Protein AF-A0A969ER27-F1 (afdb_monomer_lite)

Structure (mmCIF, N/CA/C/O backbone):
data_AF-A0A969ER27-F1
#
_entry.id   AF-A0A969ER27-F1
#
loop_
_atom_s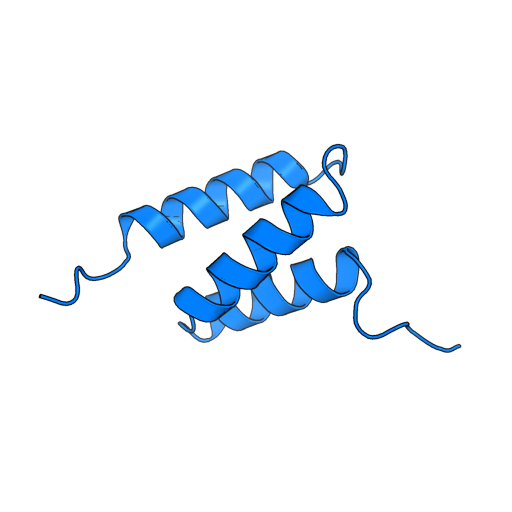ite.group_PDB
_atom_site.id
_atom_site.type_symbol
_atom_site.label_atom_id
_atom_site.label_alt_id
_atom_site.label_comp_id
_atom_site.label_asym_id
_atom_site.label_entity_id
_atom_site.label_seq_id
_atom_site.pdbx_PDB_ins_code
_atom_site.Cartn_x
_atom_site.Cartn_y
_atom_site.Cartn_z
_atom_site.occupancy
_atom_site.B_iso_or_equiv
_atom_site.auth_seq_id
_atom_site.auth_comp_id
_atom_site.auth_asym_id
_atom_site.auth_atom_id
_atom_site.pdbx_PDB_model_num
ATOM 1 N N . MET A 1 1 ? 7.753 -23.251 -5.037 1.00 44.59 1 MET A N 1
ATOM 2 C CA . MET A 1 1 ? 7.464 -21.829 -5.317 1.00 44.59 1 MET A CA 1
ATOM 3 C C . MET A 1 1 ? 7.548 -21.075 -4.005 1.00 44.59 1 MET A C 1
ATOM 5 O O . MET A 1 1 ? 6.649 -21.197 -3.189 1.00 44.59 1 MET A O 1
ATOM 9 N N . SER A 1 2 ? 8.659 -20.393 -3.748 1.00 47.72 2 SER A N 1
ATOM 10 C CA . SER A 1 2 ? 8.795 -19.509 -2.590 1.00 47.72 2 SER A CA 1
ATOM 11 C C . SER A 1 2 ? 8.251 -18.139 -2.986 1.00 47.72 2 SER A C 1
ATOM 13 O O . SER A 1 2 ? 8.979 -17.347 -3.583 1.00 47.72 2 SER A O 1
ATOM 15 N N . ALA A 1 3 ? 6.965 -17.883 -2.730 1.00 54.47 3 ALA A N 1
ATOM 16 C CA . ALA A 1 3 ? 6.459 -16.514 -2.717 1.00 54.47 3 ALA A CA 1
ATOM 17 C C . ALA A 1 3 ? 7.255 -15.786 -1.631 1.00 54.47 3 ALA A C 1
ATOM 19 O O . ALA A 1 3 ? 7.182 -16.153 -0.461 1.00 54.47 3 ALA A O 1
ATOM 20 N N . THR A 1 4 ? 8.142 -14.879 -2.025 1.00 55.28 4 THR A N 1
ATOM 21 C CA . THR A 1 4 ? 8.964 -14.122 -1.082 1.00 55.28 4 THR A CA 1
ATOM 22 C C . THR A 1 4 ? 8.032 -13.182 -0.318 1.00 55.28 4 THR A C 1
ATOM 24 O O . THR A 1 4 ? 7.510 -12.281 -0.967 1.00 55.28 4 THR A O 1
ATOM 27 N N . PRO A 1 5 ? 7.818 -13.346 1.001 1.00 61.59 5 PRO A N 1
ATOM 28 C CA . PRO A 1 5 ? 6.745 -12.681 1.762 1.00 61.59 5 PRO A CA 1
ATOM 29 C C . PRO A 1 5 ? 6.923 -11.161 1.988 1.00 61.59 5 PRO A C 1
ATOM 31 O O . PRO A 1 5 ? 6.434 -10.603 2.963 1.00 61.59 5 PRO A O 1
ATOM 34 N N . ASP A 1 6 ? 7.602 -10.471 1.078 1.00 78.94 6 ASP A N 1
ATOM 35 C CA . ASP A 1 6 ? 7.889 -9.036 1.108 1.00 78.94 6 ASP A CA 1
ATOM 36 C C . ASP A 1 6 ? 8.069 -8.474 -0.318 1.00 78.94 6 ASP A C 1
ATOM 38 O O . ASP A 1 6 ? 8.740 -7.457 -0.516 1.00 78.94 6 ASP A O 1
ATOM 42 N N . SER A 1 7 ? 7.507 -9.127 -1.346 1.00 92.25 7 SER A N 1
ATOM 43 C CA . SER A 1 7 ? 7.494 -8.521 -2.679 1.00 92.25 7 SER A CA 1
ATOM 44 C C . SER A 1 7 ? 6.628 -7.257 -2.674 1.00 92.25 7 SER A C 1
ATOM 46 O O . SER A 1 7 ? 5.726 -7.099 -1.848 1.00 92.25 7 SER A O 1
ATOM 48 N N . ALA A 1 8 ? 6.875 -6.339 -3.612 1.00 94.25 8 ALA A N 1
ATOM 49 C CA . ALA A 1 8 ? 6.051 -5.138 -3.730 1.00 94.25 8 ALA A CA 1
ATOM 50 C C . ALA A 1 8 ? 4.558 -5.493 -3.902 1.00 94.25 8 ALA A C 1
ATOM 52 O O . ALA A 1 8 ? 3.706 -4.862 -3.283 1.00 94.25 8 ALA A O 1
ATOM 53 N N . ALA A 1 9 ? 4.247 -6.544 -4.669 1.00 94.50 9 ALA A N 1
ATOM 54 C CA . ALA A 1 9 ? 2.878 -7.021 -4.849 1.00 94.50 9 ALA A CA 1
ATOM 55 C C . ALA A 1 9 ? 2.261 -7.531 -3.535 1.00 94.50 9 ALA A C 1
ATOM 57 O O . ALA A 1 9 ? 1.153 -7.125 -3.200 1.00 94.50 9 ALA A O 1
ATOM 58 N N . ASP A 1 10 ? 2.997 -8.322 -2.748 1.00 94.62 10 ASP A N 1
ATOM 59 C CA . ASP A 1 10 ? 2.498 -8.829 -1.462 1.00 94.62 10 ASP A CA 1
ATOM 60 C C . ASP A 1 10 ? 2.250 -7.693 -0.460 1.00 94.62 10 ASP A C 1
ATOM 62 O O . ASP A 1 10 ? 1.252 -7.693 0.258 1.00 94.62 10 ASP A O 1
ATOM 66 N N . ILE A 1 11 ? 3.133 -6.687 -0.433 1.00 96.44 11 ILE A N 1
ATOM 67 C CA . ILE A 1 11 ? 2.977 -5.497 0.415 1.00 96.44 11 ILE A CA 1
ATOM 68 C C . ILE A 1 11 ? 1.744 -4.692 -0.011 1.00 96.44 11 ILE A C 1
ATOM 70 O O . ILE A 1 11 ? 0.969 -4.264 0.843 1.00 96.44 11 ILE A O 1
ATOM 74 N N . ARG A 1 12 ? 1.527 -4.507 -1.320 1.00 97.00 12 ARG A N 1
ATOM 75 C CA . ARG A 1 12 ? 0.322 -3.848 -1.846 1.00 97.00 12 ARG A CA 1
ATOM 76 C C . ARG A 1 12 ? -0.939 -4.601 -1.433 1.00 97.00 12 ARG A C 1
ATOM 78 O O . ARG A 1 12 ? -1.873 -3.983 -0.926 1.00 97.00 12 ARG A O 1
ATOM 85 N N . ASP A 1 13 ? -0.964 -5.912 -1.644 1.00 97.19 13 ASP A N 1
ATOM 86 C CA . ASP A 1 13 ? -2.138 -6.747 -1.386 1.00 97.19 13 ASP A CA 1
ATOM 87 C C . ASP A 1 13 ? -2.459 -6.798 0.111 1.00 97.19 13 ASP A C 1
ATOM 89 O O . ASP A 1 13 ? -3.619 -6.660 0.504 1.00 97.19 13 ASP A O 1
ATOM 93 N N . ARG A 1 14 ? -1.432 -6.868 0.966 1.00 97.06 14 ARG A N 1
ATOM 94 C CA . ARG A 1 14 ? -1.596 -6.723 2.415 1.00 97.06 14 ARG A CA 1
ATOM 95 C C . ARG A 1 14 ? -2.165 -5.355 2.791 1.00 97.06 14 ARG A C 1
ATOM 97 O O . ARG A 1 14 ? -3.093 -5.304 3.593 1.00 97.06 14 ARG A O 1
ATOM 104 N N . GLY A 1 15 ? -1.683 -4.271 2.182 1.00 97.12 15 GLY A N 1
ATOM 105 C CA . GLY A 1 15 ? -2.230 -2.926 2.382 1.00 97.12 15 GLY A CA 1
ATOM 106 C C . GLY A 1 15 ? -3.722 -2.832 2.035 1.00 97.12 15 GLY A C 1
ATOM 107 O O . GLY A 1 15 ? -4.494 -2.282 2.819 1.00 97.12 15 GLY A O 1
ATOM 108 N N . LEU A 1 16 ? -4.142 -3.445 0.922 1.00 97.88 16 LEU A N 1
ATOM 109 C CA . LEU A 1 16 ? -5.549 -3.510 0.498 1.00 97.88 16 LEU A CA 1
ATOM 110 C C . LEU A 1 16 ? -6.425 -4.292 1.485 1.00 97.88 16 LEU A C 1
ATOM 112 O O . LEU A 1 16 ? -7.562 -3.898 1.742 1.00 97.88 16 LEU A O 1
ATOM 116 N N . ILE A 1 17 ? -5.908 -5.390 2.041 1.00 97.81 17 ILE A N 1
ATOM 117 C CA . ILE A 1 17 ? -6.605 -6.175 3.068 1.00 97.81 17 ILE A CA 1
ATOM 118 C C . ILE A 1 17 ? -6.708 -5.373 4.369 1.00 97.81 17 ILE A C 1
ATOM 120 O O . ILE A 1 17 ? -7.777 -5.299 4.963 1.00 97.81 17 ILE A O 1
ATOM 124 N N . LEU A 1 18 ? -5.620 -4.735 4.804 1.00 97.00 18 LEU A N 1
ATOM 125 C CA . LEU A 1 18 ? -5.601 -3.916 6.018 1.00 97.00 18 LEU A CA 1
ATOM 126 C C . LEU A 1 18 ? -6.558 -2.726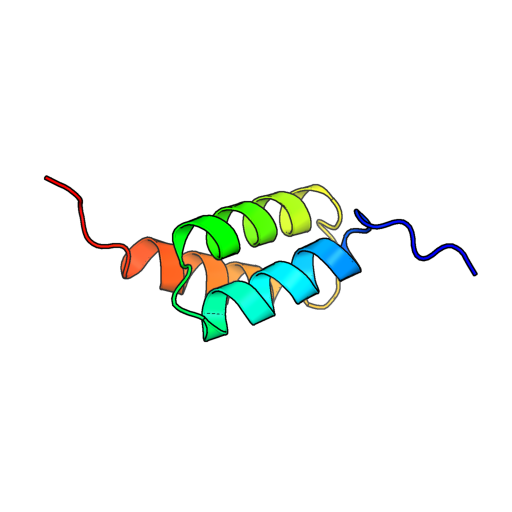 5.923 1.00 97.00 18 LEU A C 1
ATOM 128 O O . LEU A 1 18 ? -7.200 -2.395 6.915 1.00 97.00 18 LEU A O 1
ATOM 132 N N . GLU A 1 19 ? -6.682 -2.110 4.746 1.00 96.06 19 GLU A N 1
ATOM 133 C CA . GLU A 1 19 ? -7.674 -1.063 4.491 1.00 96.06 19 GLU A CA 1
ATOM 134 C C . GLU A 1 19 ? -9.101 -1.582 4.718 1.00 96.06 19 GLU A C 1
ATOM 136 O O . GLU A 1 19 ? -9.879 -0.935 5.410 1.00 96.06 19 GLU A O 1
ATOM 141 N N . GLN A 1 20 ? -9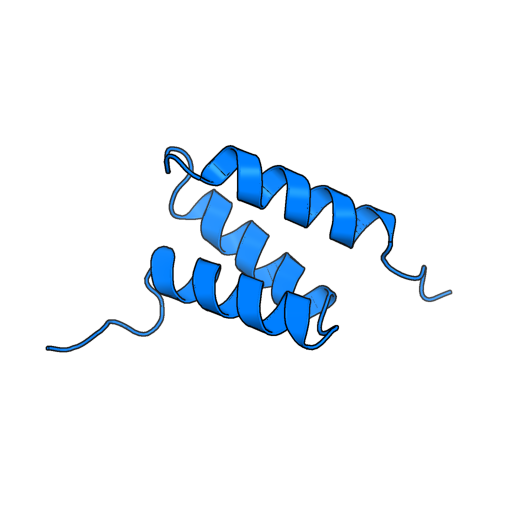.429 -2.771 4.200 1.00 96.44 20 GLN A N 1
ATOM 142 C CA . GLN A 1 20 ? -10.748 -3.398 4.382 1.00 96.44 20 GLN A CA 1
ATOM 143 C C . GLN A 1 20 ? -11.032 -3.812 5.832 1.00 96.44 20 GLN A C 1
ATOM 145 O O . GLN A 1 20 ? -12.190 -3.949 6.212 1.00 96.44 20 GLN A O 1
ATOM 150 N N . LEU A 1 21 ? -9.986 -4.025 6.632 1.00 96.44 21 LEU A N 1
ATOM 151 C CA . LEU A 1 21 ? -10.076 -4.350 8.057 1.00 96.44 21 LEU A CA 1
ATOM 152 C C . LEU A 1 21 ? -10.049 -3.099 8.954 1.00 96.44 21 LEU A C 1
ATOM 154 O O . LEU A 1 21 ? -9.755 -3.220 10.144 1.00 96.44 21 LEU A O 1
ATOM 158 N N . ASP A 1 22 ? -10.259 -1.902 8.393 1.00 93.62 22 ASP A N 1
ATOM 159 C CA . ASP A 1 22 ? -10.182 -0.605 9.086 1.00 93.62 22 ASP A CA 1
ATOM 160 C C . ASP A 1 22 ? -8.835 -0.348 9.800 1.00 93.62 22 ASP A C 1
ATOM 162 O O . ASP A 1 22 ? -8.684 0.546 10.638 1.00 93.62 22 ASP A O 1
ATOM 166 N N . CYS A 1 23 ? -7.787 -1.086 9.426 1.00 94.75 23 CYS A N 1
ATOM 167 C CA . CYS A 1 23 ? -6.438 -0.963 9.971 1.00 94.75 23 CYS A CA 1
ATOM 168 C C . CYS A 1 23 ? -5.656 0.140 9.238 1.00 94.75 23 CYS A C 1
ATOM 170 O O . CYS A 1 23 ? -4.569 -0.091 8.697 1.00 94.75 23 CYS A O 1
ATOM 172 N N . ALA A 1 24 ? -6.199 1.363 9.228 1.00 93.88 24 ALA A N 1
ATOM 173 C CA . ALA A 1 24 ? -5.739 2.461 8.374 1.00 93.88 24 ALA A CA 1
ATOM 174 C C . ALA A 1 24 ? -4.237 2.773 8.510 1.00 93.88 24 ALA A C 1
ATOM 176 O O . ALA A 1 24 ? -3.547 2.956 7.510 1.00 93.88 24 ALA A O 1
ATOM 177 N N . GLN A 1 25 ? -3.683 2.788 9.729 1.00 94.75 25 GLN A N 1
ATOM 178 C CA . GLN A 1 25 ? -2.251 3.054 9.921 1.00 94.75 25 GLN A CA 1
ATOM 179 C C . GLN A 1 25 ? -1.369 1.962 9.296 1.00 94.75 25 GLN A C 1
ATOM 181 O O . GLN A 1 25 ? -0.325 2.278 8.719 1.00 94.75 25 GLN A O 1
ATOM 186 N N . ALA A 1 26 ? -1.763 0.696 9.409 1.00 95.44 26 ALA A N 1
ATOM 187 C CA . ALA A 1 26 ? -0.997 -0.408 8.846 1.00 95.44 26 ALA A CA 1
ATOM 188 C C . ALA A 1 26 ? -1.070 -0.380 7.307 1.00 95.44 26 ALA A C 1
ATOM 190 O O . ALA A 1 26 ? -0.032 -0.460 6.652 1.00 95.44 26 ALA A O 1
ATOM 191 N N . ALA A 1 27 ? -2.259 -0.124 6.746 1.00 97.00 27 ALA A N 1
ATOM 192 C CA . ALA A 1 27 ? -2.455 0.063 5.307 1.00 97.00 27 ALA A CA 1
ATOM 193 C C . ALA A 1 27 ? -1.621 1.230 4.744 1.00 97.00 27 ALA A C 1
ATOM 195 O O . ALA A 1 27 ? -0.925 1.071 3.745 1.00 97.00 27 ALA A O 1
ATOM 196 N N . ILE A 1 28 ? -1.608 2.385 5.425 1.00 97.38 28 ILE A N 1
ATOM 197 C CA . ILE A 1 28 ? -0.776 3.549 5.063 1.00 97.38 28 ILE A CA 1
ATOM 198 C C . ILE A 1 28 ? 0.711 3.174 5.004 1.00 97.38 28 ILE A C 1
ATOM 200 O O . ILE A 1 28 ? 1.414 3.571 4.072 1.00 97.38 28 ILE A O 1
ATOM 204 N N . SER A 1 29 ? 1.200 2.421 5.995 1.00 97.12 29 SER A N 1
ATOM 205 C CA . SER A 1 29 ? 2.601 1.989 6.049 1.00 97.12 29 SER A CA 1
ATOM 206 C C . SER A 1 29 ? 2.960 1.118 4.842 1.00 97.12 29 SER A C 1
ATOM 208 O O . SER A 1 29 ? 3.970 1.354 4.172 1.00 97.12 29 SER A O 1
ATOM 210 N N . ASP A 1 30 ? 2.085 0.169 4.512 1.00 97.94 30 ASP A N 1
ATOM 211 C CA . ASP A 1 30 ? 2.271 -0.734 3.381 1.00 97.94 30 ASP A CA 1
ATOM 212 C C . ASP A 1 30 ? 2.195 -0.013 2.038 1.00 97.94 30 ASP A C 1
ATOM 214 O O . ASP A 1 30 ? 3.069 -0.205 1.194 1.00 97.94 30 ASP A O 1
ATOM 218 N N . TYR A 1 31 ? 1.236 0.893 1.847 1.00 98.12 31 TYR A N 1
ATOM 219 C CA . TYR A 1 31 ? 1.153 1.692 0.626 1.00 98.12 31 TYR A CA 1
ATOM 220 C C . TYR A 1 31 ? 2.381 2.575 0.426 1.00 98.12 31 TYR A C 1
ATOM 222 O O . TYR A 1 31 ? 2.921 2.621 -0.678 1.00 98.12 31 TYR A O 1
ATOM 230 N N . ARG A 1 32 ? 2.892 3.226 1.477 1.00 97.88 32 ARG A N 1
ATOM 231 C CA . ARG A 1 32 ? 4.141 3.999 1.379 1.00 97.88 32 ARG A CA 1
ATOM 232 C C . ARG A 1 32 ? 5.311 3.110 0.957 1.00 97.88 32 ARG A C 1
ATOM 234 O O . ARG A 1 32 ? 6.027 3.462 0.022 1.00 97.88 32 ARG A O 1
ATOM 241 N N . ARG A 1 33 ? 5.466 1.938 1.583 1.00 97.19 33 ARG A N 1
ATOM 242 C CA . ARG A 1 33 ? 6.533 0.982 1.243 1.00 97.19 33 ARG A CA 1
ATOM 243 C C . ARG A 1 33 ? 6.390 0.457 -0.188 1.00 97.19 33 ARG A C 1
ATOM 245 O O . ARG A 1 33 ? 7.381 0.421 -0.912 1.00 97.19 33 ARG A O 1
ATOM 252 N N . TYR A 1 34 ? 5.175 0.125 -0.623 1.00 97.75 34 TYR A N 1
ATOM 253 C CA . TYR A 1 34 ? 4.885 -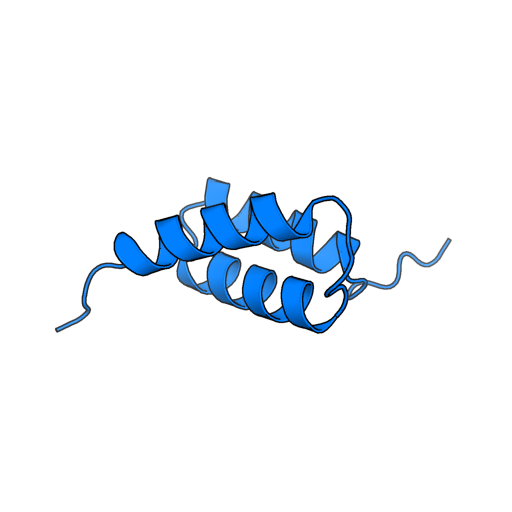0.284 -1.998 1.00 97.75 34 TYR A CA 1
ATOM 254 C C . TYR A 1 34 ? 5.324 0.774 -3.014 1.00 97.75 34 TYR A C 1
ATOM 256 O O . TYR A 1 34 ? 6.059 0.473 -3.951 1.00 97.75 34 TYR A O 1
ATOM 264 N N . LEU A 1 35 ? 4.925 2.029 -2.793 1.00 97.81 35 LEU A N 1
ATOM 265 C CA . LEU A 1 35 ? 5.232 3.147 -3.683 1.00 97.81 35 LEU A CA 1
ATOM 266 C C . LEU A 1 35 ? 6.736 3.452 -3.762 1.00 97.81 35 LEU A C 1
ATOM 268 O O . LEU A 1 35 ? 7.189 3.957 -4.790 1.00 97.81 35 LEU A O 1
ATOM 272 N N . THR A 1 36 ? 7.501 3.144 -2.708 1.00 97.31 36 THR A N 1
ATOM 273 C CA . THR A 1 36 ? 8.971 3.209 -2.708 1.00 97.31 36 THR A CA 1
ATOM 274 C C . THR A 1 36 ? 9.601 2.053 -3.485 1.00 97.31 36 THR A C 1
ATOM 276 O O . THR A 1 36 ? 10.562 2.273 -4.217 1.00 97.31 36 THR A O 1
ATOM 279 N N . LEU A 1 37 ? 9.080 0.832 -3.338 1.00 96.00 37 LEU A N 1
ATOM 280 C CA . LEU A 1 37 ? 9.635 -0.365 -3.980 1.00 96.00 37 LEU A CA 1
ATOM 281 C C . LEU A 1 37 ? 9.300 -0.452 -5.474 1.00 96.00 37 LEU A C 1
ATOM 283 O O . LEU A 1 37 ? 10.112 -0.941 -6.255 1.00 96.00 37 LEU A O 1
ATOM 287 N N . ALA A 1 38 ? 8.119 0.020 -5.872 1.00 96.06 38 ALA A N 1
ATOM 288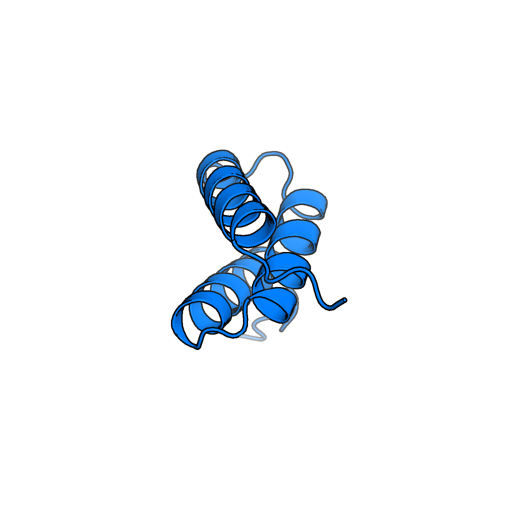 C CA . ALA A 1 38 ? 7.627 -0.051 -7.243 1.00 96.06 38 ALA A CA 1
ATOM 289 C C . ALA A 1 38 ? 7.110 1.320 -7.725 1.00 96.06 38 ALA A C 1
ATOM 291 O O . ALA A 1 38 ? 5.914 1.501 -7.975 1.00 96.06 38 ALA A O 1
ATOM 292 N N . PRO A 1 39 ? 8.002 2.316 -7.890 1.00 95.69 39 PRO A N 1
ATOM 293 C CA . PRO A 1 39 ? 7.613 3.683 -8.218 1.00 95.69 39 PRO A CA 1
ATOM 294 C C . PRO A 1 39 ? 7.106 3.865 -9.656 1.00 95.69 39 PRO A C 1
ATOM 296 O O . PRO A 1 39 ? 6.714 4.970 -10.008 1.00 95.69 39 PRO A O 1
ATOM 299 N N . THR A 1 40 ? 7.146 2.825 -10.487 1.00 96.44 40 THR A N 1
ATOM 300 C CA . THR A 1 40 ? 6.683 2.829 -11.884 1.00 96.44 40 THR A CA 1
ATOM 301 C C . THR A 1 40 ? 5.624 1.757 -12.150 1.00 96.44 40 THR A C 1
ATOM 303 O O . THR A 1 40 ? 5.316 1.466 -13.305 1.00 96.44 40 THR A O 1
ATOM 306 N N . ALA A 1 41 ? 5.067 1.146 -11.097 1.00 96.31 41 ALA A N 1
ATOM 307 C CA . ALA A 1 41 ? 3.995 0.173 -11.250 1.00 96.31 41 ALA A CA 1
ATOM 308 C C . ALA A 1 41 ? 2.754 0.810 -11.890 1.00 96.31 41 ALA A C 1
ATOM 310 O O . ALA A 1 41 ? 2.408 1.957 -11.605 1.00 96.31 41 ALA A O 1
ATOM 311 N N . ALA A 1 42 ? 2.058 0.053 -12.738 1.00 97.25 42 ALA A N 1
ATOM 312 C CA . ALA A 1 42 ? 0.901 0.554 -13.481 1.00 97.25 42 ALA A CA 1
ATOM 313 C C . ALA A 1 42 ? -0.248 1.034 -12.569 1.00 97.25 42 ALA A C 1
ATOM 315 O O . ALA A 1 42 ? -0.996 1.941 -12.922 1.00 97.25 42 ALA A O 1
ATOM 316 N N . ASP A 1 43 ? -0.369 0.449 -11.380 1.00 97.25 43 ASP A N 1
ATOM 317 C CA . ASP A 1 43 ? -1.370 0.758 -10.357 1.00 97.25 43 ASP A CA 1
ATOM 31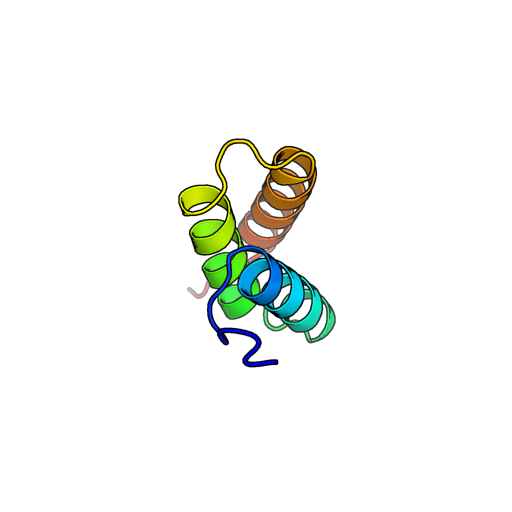8 C C . ASP A 1 43 ? -0.883 1.779 -9.309 1.00 97.25 43 ASP A C 1
ATOM 320 O O . ASP A 1 43 ? -1.638 2.131 -8.399 1.00 97.25 43 ASP A O 1
ATOM 324 N N . GLN A 1 44 ? 0.341 2.309 -9.434 1.00 97.25 44 GLN A N 1
ATOM 325 C CA . GLN A 1 44 ? 0.928 3.244 -8.468 1.00 97.25 44 GLN A CA 1
ATOM 326 C C . GLN A 1 44 ? 0.012 4.450 -8.195 1.00 97.25 44 GLN A C 1
ATOM 328 O O . GLN A 1 44 ? -0.163 4.858 -7.045 1.00 97.25 44 GLN A O 1
ATOM 333 N N . SER A 1 45 ? -0.601 5.015 -9.239 1.00 97.75 45 SER A N 1
ATOM 334 C CA . SER A 1 45 ? -1.518 6.155 -9.117 1.00 97.75 45 SER A CA 1
ATOM 335 C C . SER A 1 45 ? -2.762 5.822 -8.288 1.00 97.75 45 SER A C 1
ATOM 337 O O . SER A 1 45 ? -3.195 6.647 -7.486 1.00 97.75 45 SER A O 1
ATOM 339 N N . VAL A 1 46 ? -3.299 4.605 -8.425 1.00 98.06 46 VAL A N 1
ATOM 340 C CA . VAL A 1 46 ? -4.453 4.132 -7.642 1.00 98.06 46 VAL A CA 1
ATOM 341 C C . VAL A 1 46 ? -4.068 3.994 -6.171 1.00 98.06 46 VAL A C 1
ATOM 343 O O . VAL A 1 46 ? -4.787 4.469 -5.292 1.00 98.06 46 VAL A O 1
ATOM 346 N N . ILE A 1 47 ? -2.900 3.409 -5.891 1.00 98.31 47 ILE A N 1
ATOM 347 C CA . ILE A 1 47 ? -2.411 3.264 -4.515 1.00 98.31 47 ILE A CA 1
ATOM 348 C C . ILE A 1 47 ? -2.110 4.627 -3.874 1.00 98.31 47 ILE A C 1
ATOM 350 O O . ILE A 1 47 ? -2.425 4.830 -2.704 1.00 98.31 47 ILE A O 1
ATOM 354 N N . ARG A 1 48 ? -1.594 5.608 -4.630 1.00 98.06 48 ARG A N 1
ATOM 355 C CA . ARG A 1 48 ? -1.425 6.991 -4.140 1.00 98.06 48 ARG A CA 1
ATOM 356 C C . ARG A 1 48 ? -2.749 7.649 -3.756 1.00 98.06 48 ARG A C 1
ATOM 358 O O . ARG A 1 48 ? -2.803 8.327 -2.735 1.00 98.06 48 ARG A O 1
ATOM 365 N N . GLN A 1 49 ? -3.804 7.457 -4.547 1.00 98.12 49 GLN A N 1
ATOM 366 C CA . GLN A 1 49 ? -5.126 8.005 -4.227 1.00 98.12 49 GLN A CA 1
ATOM 367 C C . GLN A 1 49 ? -5.694 7.396 -2.943 1.00 98.12 49 GLN A C 1
ATOM 369 O O . GLN A 1 49 ? -6.161 8.133 -2.076 1.00 98.12 49 GLN A O 1
ATOM 374 N N . ARG A 1 50 ? -5.592 6.070 -2.787 1.00 97.50 50 ARG A N 1
ATOM 375 C CA . ARG A 1 50 ? -5.997 5.370 -1.556 1.00 97.50 50 ARG A CA 1
ATOM 376 C C . ARG A 1 50 ? -5.215 5.857 -0.340 1.00 97.50 50 ARG A C 1
ATOM 378 O O . ARG A 1 50 ? -5.816 6.184 0.678 1.00 97.50 50 ARG A O 1
ATOM 385 N N . LEU A 1 51 ? -3.892 5.973 -0.466 1.00 97.56 51 LEU A N 1
ATOM 386 C CA . LEU A 1 51 ? -3.029 6.522 0.579 1.00 97.56 51 LEU A CA 1
ATOM 387 C C . LEU A 1 51 ? -3.486 7.927 1.001 1.00 97.56 51 LEU A C 1
ATOM 389 O O . LEU A 1 51 ? -3.683 8.161 2.189 1.00 97.56 51 LEU A O 1
ATOM 393 N N . GLY A 1 52 ? -3.724 8.825 0.041 1.00 97.00 52 GLY A N 1
ATOM 394 C CA . GLY A 1 52 ? -4.204 10.178 0.329 1.00 97.00 52 GLY A CA 1
ATOM 395 C C . GLY A 1 52 ? -5.573 10.197 1.017 1.00 97.00 52 GLY A C 1
ATOM 396 O O . GLY A 1 52 ? -5.770 10.951 1.966 1.00 97.00 52 GLY A O 1
ATOM 397 N N . PHE A 1 53 ? -6.505 9.335 0.598 1.00 95.69 53 PHE A N 1
ATOM 398 C CA . PHE A 1 53 ? -7.802 9.195 1.263 1.00 95.69 53 PHE A CA 1
ATOM 399 C C . PHE A 1 53 ? -7.639 8.760 2.726 1.00 95.69 53 PHE A C 1
ATOM 401 O O . PHE A 1 53 ? -8.213 9.390 3.614 1.00 95.69 53 PHE A O 1
ATOM 408 N N . LEU A 1 54 ? -6.823 7.737 2.992 1.00 94.81 54 LEU A N 1
ATOM 409 C CA . LEU A 1 54 ? -6.579 7.247 4.351 1.00 94.81 54 LEU A CA 1
ATOM 410 C C . LEU A 1 54 ? -5.861 8.274 5.234 1.00 94.81 54 LEU A C 1
ATOM 412 O O . LEU A 1 54 ? -6.172 8.386 6.417 1.00 94.81 54 LEU A O 1
ATOM 416 N N . GLU A 1 55 ? -4.916 9.035 4.679 1.00 94.69 55 GLU A N 1
ATOM 417 C CA . GLU A 1 55 ? -4.200 10.085 5.411 1.00 94.69 55 GLU A CA 1
ATOM 418 C C . GLU A 1 55 ? -5.114 11.259 5.785 1.00 94.69 55 GLU A C 1
ATOM 420 O O . GLU A 1 55 ? -4.990 11.787 6.889 1.00 94.69 55 GLU A O 1
ATOM 425 N N . LEU A 1 56 ? -6.060 11.628 4.914 1.00 94.12 56 LEU A N 1
ATOM 426 C CA . LEU A 1 56 ? -7.038 12.690 5.180 1.00 94.12 56 LEU A CA 1
ATOM 427 C C . LEU A 1 56 ? -8.074 12.304 6.241 1.00 94.12 56 LEU A C 1
ATOM 429 O O . LEU A 1 56 ? -8.483 13.151 7.030 1.00 94.12 56 LEU A O 1
ATOM 433 N N . HIS A 1 57 ? -8.506 11.042 6.262 1.00 88.50 57 HIS A N 1
ATOM 434 C CA . HIS A 1 57 ? -9.535 10.551 7.190 1.00 88.50 57 HIS A CA 1
ATOM 435 C C . HIS A 1 57 ? -8.956 10.000 8.489 1.00 88.50 57 HIS A C 1
ATOM 437 O O . HIS A 1 57 ? -9.684 9.453 9.320 1.00 88.50 57 HIS A O 1
ATOM 443 N N . ARG A 1 58 ? -7.643 10.122 8.681 1.00 78.00 58 ARG A N 1
ATOM 444 C CA . ARG A 1 58 ? -7.012 9.654 9.896 1.00 78.00 58 ARG A CA 1
ATOM 445 C C . ARG A 1 58 ? -7.488 10.519 11.067 1.00 78.00 58 ARG A C 1
ATOM 447 O O . ARG A 1 58 ? -7.254 11.727 11.039 1.00 78.00 58 ARG A O 1
ATOM 454 N N . PRO A 1 59 ? -8.115 9.937 12.106 1.00 60.22 59 PRO A N 1
ATOM 455 C CA . PRO A 1 59 ? -8.495 10.715 13.269 1.00 60.22 59 PRO A CA 1
ATOM 456 C C . PRO A 1 59 ? -7.223 11.302 13.875 1.00 60.22 59 PRO A C 1
ATOM 458 O O . PRO A 1 59 ? -6.281 10.573 14.203 1.00 60.22 59 PRO A O 1
ATOM 461 N N . SER A 1 60 ? -7.184 12.629 13.968 1.00 58.09 60 SER A N 1
ATOM 462 C CA . SER A 1 60 ? -6.188 13.359 14.738 1.00 58.09 60 SER A CA 1
ATOM 463 C C . SER A 1 60 ? -6.258 12.828 16.165 1.00 58.09 60 SER A C 1
ATOM 465 O O . SER A 1 60 ? -7.195 13.143 16.896 1.00 58.09 60 SER A O 1
ATOM 467 N N . ILE A 1 61 ? -5.320 11.965 16.553 1.00 58.16 61 ILE A N 1
ATOM 468 C CA . ILE A 1 61 ? -5.157 11.609 17.960 1.00 58.16 61 ILE A CA 1
ATOM 469 C C . ILE A 1 61 ? -4.586 12.870 18.612 1.00 58.16 61 ILE A C 1
ATOM 471 O O . ILE A 1 61 ? -3.411 13.180 18.420 1.00 58.16 61 ILE A O 1
ATOM 475 N N . ASN A 1 62 ? -5.465 13.633 19.261 1.00 37.81 62 ASN A N 1
ATOM 476 C CA . ASN A 1 62 ? -5.113 14.692 20.199 1.00 37.81 62 ASN A CA 1
ATOM 477 C C . ASN A 1 62 ? -4.763 14.075 21.550 1.00 37.81 62 ASN A C 1
ATOM 479 O O . ASN A 1 62 ? -5.620 13.322 22.065 1.00 37.81 62 ASN A O 1
#

Secondary structure (DSSP, 8-state):
----TT-HHHHHHHHHHHHHTT-HHHHHHHHHHHHHH-TT-TTHHHHHHHHHHHHHTS----

pLDDT: mean 89.47, std 15.67, range [37.81, 98.31]

Foldseek 3Di:
DPPPCDPLVNLQVVLVVCVVVVVLVSSLVSLVVSCVRCVPDPCNVVSVVVNVVSVVPPPPPD

Sequence (62 aa):
MSATPDSAADIRDRGLILEQLDCAQAAISDYRRYLTLAPTAADQSVIRQRLGFLELHRPSIN

Radius of gyration: 12.0 Å; chains: 1; bounding box: 20×36×34 Å